Protein AF-A0A1V9ZUZ4-F1 (afdb_monomer_lite)

Organism: NCBI:txid74557

Secondary structure (DSSP, 8-state):
-TTTTT----HHHHHHHHHHHHHHHHHHHHHHHHHHHH-SSHHHHHHHHHHHHHHHHHHSSSSS-TTTS-TTTHHHHHH-HHHHHHHHHHHHHHTSTTT--SEETTEEHHHHHSS-HHHHHHHHTT----GGG-

Radius of gyration: 17.88 Å; chains: 1; bounding box: 53×23×40 Å

Structure (mmCIF, N/CA/C/O backbone):
data_AF-A0A1V9ZUZ4-F1
#
_entry.id   AF-A0A1V9ZUZ4-F1
#
loop_
_atom_site.group_PDB
_atom_site.id
_atom_site.type_symbol
_atom_site.label_atom_id
_atom_site.label_alt_id
_atom_site.label_comp_id
_atom_site.label_asym_id
_atom_site.label_entity_id
_atom_site.label_seq_id
_atom_site.pdbx_PDB_ins_code
_atom_site.Cartn_x
_atom_site.Cartn_y
_atom_site.Cartn_z
_atom_site.occupancy
_atom_site.B_iso_or_equiv
_atom_site.auth_seq_id
_atom_site.auth_comp_id
_atom_site.auth_asym_id
_atom_site.auth_atom_id
_atom_site.pdbx_PDB_model_num
ATOM 1 N N . MET A 1 1 ? 6.240 7.108 12.931 1.00 77.19 1 MET A N 1
ATOM 2 C CA . MET A 1 1 ? 5.001 7.366 12.166 1.00 77.19 1 MET A CA 1
ATOM 3 C C . MET A 1 1 ? 3.803 6.636 12.758 1.00 77.19 1 MET A C 1
ATOM 5 O O . MET A 1 1 ? 2.944 7.338 13.255 1.00 77.19 1 MET A O 1
ATOM 9 N N . TYR A 1 2 ? 3.782 5.296 12.827 1.00 87.44 2 TYR A N 1
ATOM 10 C CA . TYR A 1 2 ? 2.628 4.491 13.299 1.00 87.44 2 TYR A CA 1
ATOM 11 C C . TYR A 1 2 ? 1.873 5.037 14.532 1.00 87.44 2 TYR A C 1
ATOM 13 O O . TYR A 1 2 ? 0.657 5.200 14.508 1.00 87.44 2 TYR A O 1
ATOM 21 N N . TRP A 1 3 ? 2.596 5.362 15.609 1.00 88.12 3 TRP A N 1
ATOM 22 C CA . TRP A 1 3 ? 1.990 5.872 16.847 1.00 88.12 3 TRP A CA 1
ATOM 23 C C . TRP A 1 3 ? 1.573 7.346 16.769 1.00 88.12 3 TRP A C 1
ATOM 25 O O . TRP A 1 3 ? 0.625 7.752 17.425 1.00 88.12 3 TRP A O 1
ATOM 35 N N . VAL A 1 4 ? 2.254 8.142 15.940 1.00 89.12 4 VAL A N 1
ATOM 36 C CA . VAL A 1 4 ? 1.942 9.568 15.731 1.00 89.12 4 VAL A CA 1
ATOM 37 C C . VAL A 1 4 ? 0.672 9.725 14.892 1.00 89.12 4 VAL A C 1
ATOM 39 O O . VAL A 1 4 ? -0.089 10.660 15.101 1.00 89.12 4 VAL A O 1
ATOM 42 N N . THR A 1 5 ? 0.421 8.792 13.970 1.00 87.25 5 THR A N 1
ATOM 43 C CA . THR A 1 5 ? -0.796 8.753 13.146 1.00 87.25 5 THR A CA 1
ATOM 44 C C . THR A 1 5 ? -2.004 8.168 13.878 1.00 87.25 5 THR A C 1
ATOM 46 O O . THR A 1 5 ? -3.103 8.214 13.337 1.00 87.25 5 THR A O 1
ATOM 49 N N . GLY A 1 6 ? -1.823 7.616 15.084 1.00 86.31 6 GLY A N 1
ATOM 50 C CA . GLY A 1 6 ? -2.908 7.010 15.858 1.00 86.31 6 GLY A CA 1
ATOM 51 C C . GLY A 1 6 ? -3.418 5.689 15.273 1.00 86.31 6 GLY A C 1
ATOM 52 O O . GLY A 1 6 ? -4.620 5.438 15.289 1.00 86.31 6 GLY A O 1
ATOM 53 N N . PHE A 1 7 ? -2.530 4.855 14.718 1.00 87.25 7 PHE A N 1
ATOM 54 C CA . PHE A 1 7 ? -2.915 3.515 14.261 1.00 87.25 7 PHE A CA 1
ATOM 55 C C . PHE A 1 7 ? -3.187 2.548 15.420 1.00 87.25 7 PHE A C 1
ATOM 57 O O . PHE A 1 7 ? -2.908 2.845 16.580 1.00 87.25 7 PHE A O 1
ATOM 64 N N . THR A 1 8 ? -3.789 1.392 15.111 1.00 88.69 8 THR A N 1
ATOM 65 C CA . THR A 1 8 ? -4.387 0.529 16.137 1.00 88.69 8 THR A CA 1
ATOM 66 C C . THR A 1 8 ? -3.309 -0.039 17.058 1.00 88.69 8 THR A C 1
ATOM 68 O O . THR A 1 8 ? -2.269 -0.519 16.605 1.00 88.69 8 THR A O 1
ATOM 71 N N . ALA A 1 9 ? -3.534 -0.008 18.369 1.00 86.38 9 ALA A N 1
ATOM 72 C CA . ALA A 1 9 ? -2.531 -0.395 19.362 1.00 86.38 9 ALA A CA 1
ATOM 73 C C . ALA A 1 9 ? -2.425 -1.923 19.575 1.00 86.38 9 ALA A C 1
ATOM 75 O O . ALA A 1 9 ? -2.207 -2.389 20.690 1.00 86.38 9 ALA A O 1
ATOM 76 N N . SER A 1 10 ? -2.586 -2.718 18.513 1.00 88.56 10 SER A N 1
ATOM 77 C CA . SER A 1 10 ? -2.406 -4.173 18.546 1.00 88.56 10 SER A CA 1
ATOM 78 C C . SER A 1 10 ? -0.998 -4.557 18.095 1.00 88.56 10 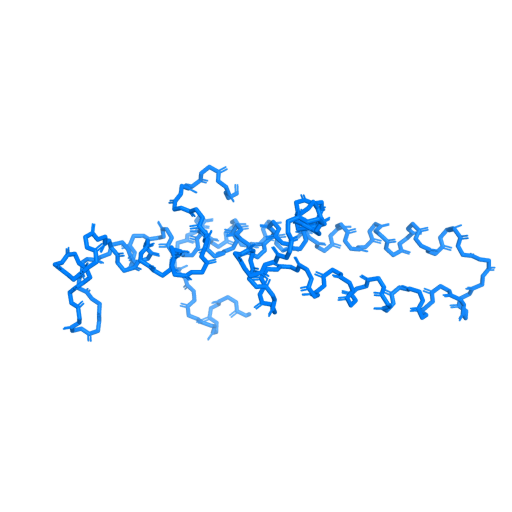SER A C 1
ATOM 80 O O . SER A 1 10 ? -0.537 -4.125 17.037 1.00 88.56 10 SER A O 1
ATOM 82 N N . ALA A 1 11 ? -0.324 -5.415 18.869 1.00 87.88 11 ALA A N 1
ATOM 83 C CA . ALA A 1 11 ? 1.018 -5.899 18.539 1.00 87.88 11 ALA A CA 1
ATOM 84 C C . ALA A 1 11 ? 1.060 -6.615 17.177 1.00 87.88 11 ALA A C 1
ATOM 86 O O . ALA A 1 11 ? 2.005 -6.425 16.414 1.00 87.88 11 ALA A O 1
ATOM 87 N N . GLY A 1 12 ? 0.014 -7.384 16.847 1.00 88.50 12 GLY A N 1
ATOM 88 C CA . GLY A 1 12 ? -0.097 -8.059 15.552 1.00 88.50 12 GLY A CA 1
ATOM 89 C C . GLY A 1 12 ? -0.189 -7.065 14.395 1.00 88.50 12 GLY A C 1
ATOM 90 O O . GLY A 1 12 ? 0.598 -7.144 13.459 1.00 88.50 12 GLY A O 1
ATOM 91 N N . ALA A 1 13 ? -1.076 -6.072 14.500 1.00 88.69 13 ALA A N 1
ATOM 92 C CA . ALA A 1 13 ? -1.257 -5.065 13.455 1.00 88.69 13 ALA A CA 1
ATOM 93 C C . ALA A 1 13 ? 0.011 -4.225 13.227 1.00 88.69 13 ALA A C 1
ATOM 95 O O . ALA A 1 13 ? 0.356 -3.932 12.080 1.00 88.69 13 ALA A O 1
ATOM 96 N N . PHE A 1 14 ? 0.734 -3.892 14.301 1.00 91.44 14 PHE A N 1
ATOM 97 C CA . PHE A 1 14 ? 2.006 -3.178 14.221 1.00 91.44 14 PHE A CA 1
ATOM 98 C C . PHE A 1 14 ? 3.106 -4.002 13.534 1.00 91.44 14 PHE A C 1
ATOM 100 O O . PHE A 1 14 ? 3.821 -3.479 12.678 1.00 91.44 14 PHE A O 1
ATOM 107 N N . LEU A 1 15 ? 3.243 -5.289 13.875 1.00 92.88 15 LEU A N 1
ATOM 108 C CA . LEU A 1 15 ? 4.236 -6.164 13.246 1.00 92.88 15 LEU A CA 1
ATOM 109 C C . LEU A 1 15 ? 3.935 -6.394 11.763 1.00 92.88 15 LEU A C 1
ATOM 111 O O . LEU A 1 15 ? 4.849 -6.307 10.947 1.00 92.88 15 LEU A O 1
ATOM 115 N N . THR A 1 16 ? 2.668 -6.605 11.402 1.00 92.50 16 THR A N 1
ATOM 116 C CA . THR A 1 16 ? 2.240 -6.706 10.001 1.00 92.50 16 THR A CA 1
ATOM 117 C C . THR A 1 16 ? 2.539 -5.419 9.235 1.00 92.50 16 THR A C 1
ATOM 119 O O . THR A 1 16 ? 3.111 -5.469 8.150 1.00 92.50 16 THR A O 1
ATOM 122 N N . TYR A 1 17 ? 2.232 -4.253 9.816 1.00 93.31 17 TYR A N 1
ATOM 123 C CA . TYR A 1 17 ? 2.580 -2.953 9.237 1.00 93.31 17 TYR A CA 1
ATOM 124 C C . TYR A 1 17 ? 4.088 -2.838 8.968 1.00 93.31 17 TYR A C 1
ATOM 126 O O . TYR A 1 17 ? 4.501 -2.433 7.881 1.00 93.31 17 TYR A O 1
ATOM 134 N N . LEU A 1 18 ? 4.919 -3.221 9.942 1.00 94.25 18 LEU A N 1
ATOM 135 C CA . LEU A 1 18 ? 6.372 -3.166 9.809 1.00 94.25 18 LEU A CA 1
ATOM 136 C C . LEU A 1 18 ? 6.880 -4.127 8.726 1.00 94.25 18 LEU A C 1
ATOM 138 O O . LEU A 1 18 ? 7.741 -3.748 7.936 1.00 94.25 18 LEU A O 1
ATOM 142 N N . LEU A 1 19 ? 6.335 -5.345 8.672 1.00 95.00 19 LEU A N 1
ATOM 143 C CA . LEU A 1 19 ? 6.693 -6.354 7.679 1.00 95.00 19 LEU A CA 1
ATOM 144 C C . LEU A 1 19 ? 6.333 -5.889 6.267 1.00 95.00 19 LEU A C 1
ATOM 146 O O . LEU A 1 19 ? 7.184 -5.943 5.384 1.00 95.00 19 LEU A O 1
ATOM 150 N N . LEU A 1 20 ? 5.117 -5.379 6.055 1.00 94.69 20 LEU A N 1
ATOM 151 C CA . LEU A 1 20 ? 4.679 -4.861 4.756 1.00 94.69 20 LEU A CA 1
ATOM 152 C C . LEU A 1 20 ? 5.575 -3.711 4.283 1.00 94.69 20 LEU A C 1
ATOM 154 O O . LEU A 1 20 ? 6.010 -3.701 3.131 1.00 94.69 20 LEU A O 1
ATOM 158 N N . LEU A 1 21 ? 5.925 -2.785 5.185 1.00 94.69 21 LEU A N 1
ATOM 159 C CA . LEU A 1 21 ? 6.869 -1.710 4.876 1.00 94.69 21 LEU A CA 1
ATOM 160 C C . LEU A 1 21 ? 8.275 -2.219 4.557 1.00 94.69 21 LEU A C 1
ATOM 162 O O . LEU A 1 21 ? 8.947 -1.667 3.686 1.00 94.69 21 LEU A O 1
ATOM 166 N N . PHE A 1 22 ? 8.737 -3.249 5.256 1.00 95.56 22 PHE A N 1
ATOM 167 C CA . PHE A 1 22 ? 10.037 -3.848 4.993 1.00 95.56 22 PHE A CA 1
ATOM 168 C C . PHE A 1 22 ? 10.070 -4.526 3.617 1.00 95.56 22 PHE A C 1
ATOM 170 O O . PHE A 1 22 ? 10.979 -4.267 2.829 1.00 95.56 22 PHE A O 1
ATOM 177 N N . VAL A 1 23 ? 9.048 -5.325 3.295 1.00 95.69 23 VAL A N 1
ATOM 178 C CA . VAL A 1 23 ? 8.931 -6.027 2.010 1.00 95.69 23 VAL A CA 1
ATOM 179 C C . VAL A 1 23 ? 8.852 -5.039 0.850 1.00 95.69 23 VAL A C 1
ATOM 181 O O . VAL A 1 23 ? 9.620 -5.177 -0.097 1.00 95.69 23 VAL A O 1
ATOM 184 N N . ILE A 1 24 ? 8.007 -4.004 0.930 1.00 95.69 24 ILE A N 1
ATOM 185 C CA . ILE A 1 24 ? 7.891 -3.030 -0.166 1.00 95.69 24 ILE A CA 1
ATOM 186 C C . ILE A 1 24 ? 9.195 -2.247 -0.376 1.00 95.69 24 ILE A C 1
ATOM 188 O O . ILE A 1 24 ? 9.589 -2.013 -1.517 1.00 95.69 24 ILE A O 1
ATOM 192 N N . ASN A 1 25 ? 9.917 -1.904 0.701 1.00 95.94 25 ASN A N 1
ATOM 193 C CA . ASN A 1 25 ? 11.236 -1.276 0.584 1.00 95.94 25 ASN A CA 1
ATOM 194 C C . ASN A 1 25 ? 12.232 -2.202 -0.117 1.00 95.94 25 ASN A C 1
ATOM 196 O O . ASN A 1 25 ? 12.923 -1.756 -1.029 1.00 95.94 25 ASN A O 1
ATOM 20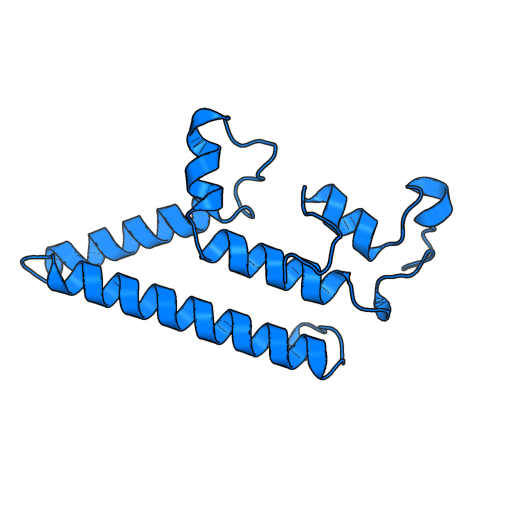0 N N . LEU A 1 26 ? 12.284 -3.485 0.258 1.00 96.94 26 LEU A N 1
ATOM 201 C CA . LEU A 1 26 ? 13.129 -4.461 -0.430 1.00 96.94 26 LEU A CA 1
ATOM 202 C C . LEU A 1 26 ? 12.773 -4.565 -1.915 1.00 96.94 26 LEU A C 1
ATOM 204 O O . LEU A 1 26 ? 13.673 -4.531 -2.749 1.00 96.94 26 LEU A O 1
ATOM 208 N N . THR A 1 27 ? 11.484 -4.621 -2.259 1.00 96.25 27 THR A N 1
ATOM 209 C CA . THR A 1 27 ? 11.033 -4.677 -3.654 1.00 96.25 27 THR A CA 1
ATOM 210 C C . THR A 1 27 ? 11.511 -3.469 -4.459 1.00 96.25 27 THR A C 1
ATOM 212 O O . THR A 1 27 ? 12.077 -3.649 -5.536 1.00 96.25 27 THR A O 1
ATOM 215 N N . PHE A 1 28 ? 11.352 -2.247 -3.939 1.00 95.25 28 PHE A N 1
ATOM 216 C CA . PHE A 1 28 ? 11.823 -1.043 -4.632 1.00 95.25 28 PHE A CA 1
ATOM 217 C C . PHE A 1 28 ? 13.347 -0.965 -4.712 1.00 95.25 28 PHE A C 1
ATOM 219 O O . PHE A 1 28 ? 13.879 -0.582 -5.751 1.00 95.25 28 PHE A O 1
ATOM 226 N N . ILE A 1 29 ? 14.064 -1.381 -3.665 1.00 96.12 29 ILE A N 1
ATOM 227 C CA . ILE A 1 29 ? 15.528 -1.469 -3.698 1.00 96.12 29 ILE A CA 1
ATOM 228 C C . ILE A 1 29 ? 15.965 -2.420 -4.818 1.00 96.12 29 ILE A C 1
ATOM 230 O O . ILE A 1 29 ? 16.766 -2.037 -5.669 1.00 96.12 29 ILE A O 1
ATOM 234 N N . THR A 1 30 ? 15.411 -3.635 -4.869 1.00 95.94 30 THR A N 1
ATOM 235 C CA . THR A 1 30 ? 15.712 -4.610 -5.926 1.00 95.94 30 THR A CA 1
ATOM 236 C C . THR A 1 30 ? 15.346 -4.078 -7.312 1.00 95.94 30 THR A C 1
ATOM 238 O O . THR A 1 30 ? 16.111 -4.273 -8.254 1.00 95.94 30 THR A O 1
ATOM 241 N N . TRP A 1 31 ? 14.231 -3.357 -7.441 1.00 95.12 31 TRP A N 1
ATOM 242 C CA . TRP A 1 31 ? 13.826 -2.724 -8.695 1.00 95.12 31 TRP A CA 1
ATOM 243 C C . TRP A 1 31 ? 14.824 -1.657 -9.168 1.00 95.12 31 TRP A C 1
ATOM 245 O O . TRP A 1 31 ? 15.230 -1.663 -10.330 1.00 95.12 31 TRP A O 1
ATOM 255 N N . PHE A 1 32 ? 15.292 -0.782 -8.277 1.00 94.25 32 PHE A N 1
ATOM 256 C CA . PHE A 1 32 ? 16.309 0.213 -8.626 1.00 94.25 32 PHE A CA 1
ATOM 257 C C . PHE A 1 32 ? 17.658 -0.426 -8.958 1.00 94.25 32 PHE A C 1
ATOM 259 O O . PHE A 1 32 ? 18.327 0.018 -9.891 1.00 94.25 32 PHE A O 1
ATOM 266 N N . PHE A 1 33 ? 18.046 -1.498 -8.261 1.00 94.62 33 PHE A N 1
ATOM 267 C CA . PHE A 1 33 ? 19.230 -2.278 -8.629 1.00 94.62 33 PHE A CA 1
ATOM 268 C C . PHE A 1 33 ? 19.093 -2.892 -10.023 1.00 94.62 33 PHE A C 1
ATOM 270 O O . PHE A 1 33 ? 20.030 -2.812 -10.817 1.00 94.62 33 PHE A O 1
ATOM 277 N N . PHE A 1 34 ? 17.925 -3.447 -10.345 1.00 95.19 34 PHE A N 1
ATOM 278 C CA . PHE A 1 34 ? 17.637 -3.973 -11.673 1.00 95.19 34 PHE A CA 1
ATOM 279 C C . PHE A 1 34 ? 17.764 -2.882 -12.747 1.00 95.19 34 PHE A C 1
ATOM 281 O O . PHE A 1 34 ? 18.524 -3.054 -13.700 1.00 95.19 34 PHE A O 1
ATOM 288 N N . LEU A 1 35 ? 17.123 -1.724 -12.560 1.00 94.12 35 LEU A N 1
ATOM 289 C CA . LEU A 1 35 ? 17.219 -0.603 -13.500 1.00 94.12 35 LEU A CA 1
ATOM 290 C C . LEU A 1 35 ? 18.651 -0.087 -13.661 1.00 94.12 35 LEU A C 1
ATOM 292 O O . LEU A 1 35 ? 19.081 0.180 -14.783 1.00 94.12 35 LEU A O 1
ATOM 296 N N . SER A 1 36 ? 19.402 0.012 -12.565 1.00 93.06 36 SER A N 1
ATOM 297 C CA . SER A 1 36 ? 20.814 0.401 -12.589 1.00 93.06 36 SER A CA 1
ATOM 298 C C . SER A 1 36 ? 21.665 -0.598 -13.382 1.00 93.06 36 SER A C 1
ATOM 300 O O . SER A 1 36 ? 22.493 -0.191 -14.187 1.00 93.06 36 SER A O 1
ATOM 302 N N . SER A 1 37 ? 21.407 -1.903 -13.230 1.00 93.88 37 SER A N 1
ATOM 303 C CA . SER A 1 37 ? 22.144 -2.959 -13.941 1.00 93.88 37 SER A CA 1
ATOM 304 C C . SER A 1 37 ? 21.862 -3.015 -15.447 1.00 93.88 37 SER A C 1
ATOM 306 O O . SER A 1 37 ? 22.740 -3.382 -16.223 1.00 93.88 37 SER A O 1
ATOM 308 N N . VAL A 1 38 ? 20.646 -2.652 -15.866 1.00 94.75 38 VAL A N 1
ATOM 309 C CA . VAL A 1 38 ? 20.229 -2.642 -17.279 1.00 94.75 38 VAL A CA 1
ATOM 310 C C . VAL A 1 38 ? 20.638 -1.341 -17.977 1.00 94.75 38 VAL A C 1
ATOM 312 O O . VAL A 1 38 ? 20.810 -1.309 -19.197 1.00 94.75 38 VAL A O 1
ATOM 315 N N . SER A 1 39 ? 20.792 -0.255 -17.221 1.00 93.38 39 SER A N 1
ATOM 316 C CA . SER A 1 39 ? 21.081 1.063 -17.777 1.00 93.38 39 SER A CA 1
ATOM 317 C C . SER A 1 39 ? 22.562 1.221 -18.138 1.00 93.38 39 SER A C 1
ATOM 319 O O . SER A 1 39 ? 23.432 0.861 -17.350 1.00 93.38 39 SER A O 1
ATOM 321 N N . PRO A 1 40 ? 22.886 1.846 -19.283 1.00 90.38 40 PRO A N 1
ATOM 322 C CA . PRO A 1 40 ? 24.274 2.041 -19.696 1.00 90.38 40 PRO A CA 1
ATOM 323 C C . PRO A 1 40 ? 25.002 3.132 -18.896 1.00 90.38 40 PRO A C 1
ATOM 325 O O . PRO A 1 40 ? 26.222 3.093 -18.804 1.00 90.38 40 PRO A O 1
ATOM 328 N N . ASN A 1 41 ? 24.278 4.120 -18.349 1.00 92.88 41 ASN A N 1
ATOM 329 C CA . ASN A 1 41 ? 24.836 5.243 -17.588 1.00 92.88 41 ASN A CA 1
ATOM 330 C C . ASN A 1 41 ? 23.840 5.762 -16.540 1.00 92.88 41 ASN A C 1
ATOM 332 O O . ASN A 1 41 ? 22.624 5.686 -16.737 1.00 92.88 41 ASN A O 1
ATOM 336 N N . LEU A 1 42 ? 24.356 6.401 -15.484 1.00 90.31 42 LEU A N 1
ATOM 337 C CA . LEU A 1 42 ? 23.539 6.972 -14.405 1.00 90.31 42 LEU A CA 1
ATOM 338 C C . LEU A 1 42 ? 22.585 8.075 -14.893 1.00 90.31 42 LEU A C 1
ATOM 340 O O . LEU A 1 42 ? 21.434 8.117 -14.472 1.00 90.31 42 LEU A O 1
ATOM 344 N N . HIS A 1 43 ? 23.023 8.895 -15.855 1.00 92.81 43 HIS A N 1
ATOM 345 C CA . HIS A 1 43 ? 22.195 9.943 -16.468 1.00 92.81 43 HIS A CA 1
ATOM 346 C C . HIS A 1 43 ? 20.937 9.412 -17.172 1.00 92.81 43 HIS A C 1
ATOM 348 O O . HIS A 1 43 ? 19.997 10.171 -17.388 1.00 92.81 43 HIS A O 1
ATOM 354 N N . VAL A 1 44 ? 20.911 8.125 -17.535 1.00 92.06 44 VAL A N 1
ATOM 355 C CA . VAL A 1 44 ? 19.721 7.459 -18.083 1.00 92.06 44 VAL A CA 1
ATOM 356 C C . VAL A 1 44 ? 18.966 6.722 -16.977 1.00 92.06 44 VAL A C 1
ATOM 358 O O . VAL A 1 44 ? 17.741 6.794 -16.924 1.00 92.06 44 VAL A O 1
ATOM 361 N N . ALA A 1 45 ? 19.680 6.055 -16.067 1.00 93.06 45 ALA A N 1
ATOM 362 C CA . ALA A 1 45 ? 19.079 5.272 -14.989 1.00 93.06 45 ALA A CA 1
ATOM 363 C C . ALA A 1 45 ? 18.198 6.116 -14.053 1.00 93.06 45 ALA A C 1
ATOM 365 O O . ALA A 1 45 ? 17.116 5.682 -13.659 1.00 93.06 45 ALA A O 1
ATOM 366 N N . GLU A 1 46 ? 18.644 7.325 -13.707 1.00 92.25 46 GLU A N 1
ATOM 367 C CA . GLU A 1 46 ? 17.955 8.214 -12.770 1.00 92.25 46 GLU A CA 1
ATOM 368 C C . GLU A 1 46 ? 16.567 8.670 -13.271 1.00 92.25 46 GLU A C 1
ATOM 370 O O . GLU A 1 46 ? 15.575 8.378 -12.592 1.00 92.25 46 GLU A O 1
ATOM 375 N N . PRO A 1 47 ? 16.423 9.303 -14.457 1.00 95.19 47 PRO A N 1
ATOM 376 C CA . PRO A 1 47 ? 15.108 9.706 -14.952 1.00 95.19 47 PRO A CA 1
ATOM 377 C C . PRO A 1 47 ? 14.192 8.507 -15.222 1.00 95.19 47 PRO A C 1
ATOM 379 O O . PRO A 1 47 ? 12.993 8.586 -14.960 1.00 95.19 47 PRO A O 1
ATOM 382 N N . VAL A 1 48 ? 14.733 7.375 -15.688 1.00 94.88 48 VAL A N 1
ATOM 383 C CA . VAL A 1 48 ? 13.949 6.145 -15.897 1.00 94.88 48 VAL A CA 1
ATOM 384 C C . VAL A 1 48 ? 13.399 5.613 -14.574 1.00 94.88 48 VAL A C 1
ATOM 386 O O . VAL A 1 48 ? 12.228 5.239 -14.498 1.00 94.88 48 VAL A O 1
ATOM 389 N N . SER A 1 49 ? 14.205 5.637 -13.512 1.00 94.38 49 SER A N 1
ATOM 390 C CA . SER A 1 49 ? 13.773 5.231 -12.172 1.00 94.38 49 SER A CA 1
ATOM 391 C C . SER A 1 49 ? 12.648 6.127 -11.654 1.00 94.38 49 SER A C 1
ATOM 393 O O . SER A 1 49 ? 11.622 5.612 -11.214 1.00 94.38 49 SER A O 1
ATOM 395 N N . LEU A 1 50 ? 12.778 7.451 -11.789 1.00 94.31 50 LEU A N 1
ATOM 396 C CA . LEU A 1 50 ? 11.738 8.423 -11.423 1.00 94.31 50 LEU A CA 1
ATOM 397 C C . LEU A 1 50 ? 10.419 8.178 -12.164 1.00 94.31 50 LEU A C 1
ATOM 399 O O . LEU A 1 50 ? 9.360 8.112 -11.540 1.00 94.31 50 LEU A O 1
ATOM 403 N N . VAL A 1 51 ? 10.483 7.991 -13.485 1.00 95.50 51 VAL A N 1
ATOM 404 C CA . VAL A 1 51 ? 9.298 7.692 -14.299 1.00 95.50 51 VAL A CA 1
ATOM 405 C C . VAL A 1 51 ? 8.673 6.359 -13.879 1.00 95.50 51 VAL A C 1
ATOM 407 O O . VAL A 1 51 ? 7.453 6.270 -13.766 1.00 95.50 51 VAL A O 1
ATOM 410 N N . SER A 1 52 ? 9.479 5.337 -13.574 1.00 94.19 52 SER A N 1
ATOM 411 C CA . SER A 1 52 ? 8.959 4.044 -13.111 1.00 94.19 52 SER A CA 1
ATOM 412 C C . SER A 1 52 ? 8.213 4.154 -11.776 1.00 94.19 52 SER A C 1
ATOM 414 O O . SER A 1 52 ? 7.124 3.603 -11.637 1.00 94.19 52 SER A O 1
ATOM 416 N N . VAL A 1 53 ? 8.733 4.933 -10.821 1.00 93.94 53 VAL A N 1
ATOM 417 C CA . VAL A 1 53 ? 8.066 5.184 -9.532 1.00 93.94 53 VAL A CA 1
ATOM 418 C C . VAL A 1 53 ? 6.757 5.933 -9.734 1.00 93.94 53 VAL A C 1
ATOM 420 O O . VAL A 1 53 ? 5.763 5.590 -9.099 1.00 93.94 53 VAL A O 1
ATOM 423 N N . LEU A 1 54 ? 6.727 6.917 -10.639 1.00 93.69 54 LEU A N 1
ATOM 424 C CA . LEU A 1 54 ? 5.496 7.625 -10.979 1.00 93.69 54 LEU A CA 1
ATOM 425 C C . LEU A 1 54 ? 4.420 6.652 -11.478 1.00 93.69 54 LEU A C 1
ATOM 427 O O . LEU A 1 54 ? 3.279 6.737 -11.034 1.00 93.69 54 LEU A O 1
ATOM 431 N N . PHE A 1 55 ? 4.782 5.700 -12.343 1.00 91.81 55 PHE A N 1
ATOM 432 C CA . PHE A 1 55 ? 3.851 4.672 -12.805 1.00 91.81 55 PHE A CA 1
ATOM 433 C C . PHE A 1 55 ? 3.318 3.805 -11.660 1.00 91.81 55 PHE A C 1
ATOM 435 O O . PHE A 1 55 ? 2.106 3.622 -11.575 1.00 91.81 55 PHE A O 1
ATOM 442 N N . TYR A 1 56 ? 4.180 3.335 -10.754 1.00 93.31 56 TYR A N 1
ATOM 443 C CA . TYR A 1 56 ? 3.730 2.586 -9.577 1.00 93.31 56 TYR A CA 1
ATOM 444 C C . TYR A 1 56 ? 2.762 3.412 -8.718 1.00 93.31 56 TYR A C 1
ATOM 446 O O . TYR A 1 56 ? 1.671 2.962 -8.402 1.00 93.31 56 TYR A O 1
ATOM 454 N N . VAL A 1 57 ? 3.088 4.668 -8.403 1.00 92.56 57 VAL A N 1
ATOM 455 C CA . VAL A 1 57 ? 2.233 5.524 -7.559 1.00 92.56 57 VAL A CA 1
ATOM 456 C C . VAL A 1 57 ? 0.882 5.840 -8.216 1.00 92.56 57 VAL A C 1
ATOM 458 O O . VAL A 1 57 ? -0.143 5.848 -7.533 1.00 92.56 57 VAL A O 1
ATOM 461 N N . LEU A 1 58 ? 0.857 6.073 -9.532 1.00 91.06 58 LEU A N 1
ATOM 462 C CA . LEU A 1 58 ? -0.379 6.334 -10.280 1.00 91.06 58 LEU A CA 1
ATOM 463 C C . LEU A 1 58 ? -1.342 5.143 -10.243 1.00 91.06 58 LEU A C 1
ATOM 465 O O . LEU A 1 58 ? -2.552 5.337 -10.120 1.00 91.06 58 LEU A O 1
ATOM 469 N N . PHE A 1 59 ? -0.806 3.925 -10.335 1.00 88.94 59 PHE A N 1
ATOM 470 C CA . PHE A 1 59 ? -1.585 2.689 -10.392 1.00 88.94 59 PHE A CA 1
ATOM 471 C C . PHE A 1 59 ? -1.715 1.963 -9.047 1.00 88.94 59 PHE A C 1
ATOM 473 O O . PHE A 1 59 ? -2.352 0.914 -8.984 1.00 88.94 59 PHE A O 1
ATOM 480 N N . ALA A 1 60 ? -1.222 2.554 -7.958 1.00 88.50 60 ALA A N 1
ATOM 481 C CA . ALA A 1 60 ? -1.259 1.963 -6.622 1.00 88.50 60 ALA A CA 1
ATOM 482 C C . ALA A 1 60 ? -2.672 1.830 -6.013 1.00 88.50 60 ALA A C 1
ATOM 484 O O . ALA A 1 60 ? -2.827 1.292 -4.918 1.00 88.50 60 ALA A O 1
ATOM 485 N N . GLY A 1 61 ? -3.714 2.340 -6.677 1.00 82.94 61 GLY A N 1
ATOM 486 C CA . GLY A 1 61 ? -5.102 2.259 -6.206 1.00 82.94 61 GLY A CA 1
ATOM 487 C C . GLY A 1 61 ? -5.561 3.421 -5.320 1.00 82.94 61 GLY A C 1
ATOM 488 O O . GLY A 1 61 ? -6.724 3.452 -4.933 1.00 82.94 61 GLY A O 1
ATOM 489 N N . PHE A 1 62 ? -4.673 4.368 -4.984 1.00 81.62 62 PHE A N 1
ATOM 490 C CA . PHE A 1 62 ? -5.027 5.556 -4.191 1.00 81.62 62 PHE A CA 1
ATOM 491 C C . PHE A 1 62 ? -5.377 6.775 -5.057 1.00 81.62 62 PHE A C 1
ATOM 493 O O . PHE A 1 62 ? -6.377 7.437 -4.805 1.00 81.62 62 PHE A O 1
ATOM 500 N N . ILE A 1 63 ? -4.563 7.079 -6.078 1.00 84.62 63 ILE A N 1
ATOM 501 C CA . ILE A 1 63 ? -4.824 8.203 -7.001 1.00 84.62 63 ILE A CA 1
ATOM 502 C C . ILE A 1 63 ? -5.956 7.851 -7.967 1.00 84.62 63 ILE A C 1
ATOM 504 O O . ILE A 1 63 ? -6.830 8.668 -8.239 1.00 84.62 63 ILE A O 1
ATOM 508 N N . MET A 1 64 ? -5.923 6.627 -8.483 1.00 82.75 64 MET A N 1
ATOM 509 C CA . MET A 1 64 ? -6.937 6.065 -9.359 1.00 82.75 64 MET A CA 1
ATOM 510 C C . MET A 1 64 ? -7.491 4.822 -8.680 1.00 82.75 64 MET A C 1
ATOM 512 O O . MET A 1 64 ? -6.752 3.860 -8.467 1.00 82.75 64 MET A O 1
ATOM 516 N N . SER A 1 65 ? -8.769 4.874 -8.305 1.00 79.69 65 SER A N 1
ATOM 517 C CA . SER A 1 65 ? -9.462 3.731 -7.712 1.00 79.69 65 SER A CA 1
ATOM 518 C C . SER A 1 65 ? -9.520 2.580 -8.715 1.00 79.69 65 SER A C 1
ATOM 520 O O . SER A 1 65 ? -9.630 2.802 -9.923 1.00 79.69 65 SER A O 1
ATOM 522 N N . SER A 1 66 ? -9.480 1.341 -8.222 1.00 76.62 66 SER A N 1
ATOM 523 C CA . SER A 1 66 ? -9.587 0.148 -9.068 1.00 76.62 66 SER A CA 1
ATOM 524 C C . SER A 1 66 ? -10.897 0.088 -9.855 1.00 76.62 66 SER A C 1
ATOM 526 O O . SER A 1 66 ? -10.920 -0.498 -10.934 1.00 76.62 66 SER A O 1
ATOM 528 N N . ASP A 1 67 ? -11.967 0.690 -9.330 1.00 79.12 67 ASP A N 1
ATOM 529 C CA . ASP A 1 67 ? -13.302 0.663 -9.940 1.00 79.12 67 ASP A CA 1
ATOM 530 C C . ASP A 1 67 ? -13.445 1.659 -11.103 1.00 79.12 67 ASP A C 1
ATOM 532 O O . ASP A 1 67 ? -14.180 1.399 -12.054 1.00 79.12 67 ASP A O 1
ATOM 536 N N . ASP A 1 68 ? -12.696 2.765 -11.064 1.00 80.88 68 ASP A N 1
ATOM 537 C CA . ASP A 1 68 ? -12.672 3.783 -12.125 1.00 80.88 68 ASP A CA 1
ATOM 538 C C . ASP A 1 68 ? -11.652 3.450 -13.227 1.00 80.88 68 ASP A C 1
ATOM 540 O O . ASP A 1 68 ? -11.571 4.119 -14.262 1.00 80.88 68 ASP A O 1
ATOM 544 N N . MET A 1 69 ? -10.837 2.417 -13.004 1.00 84.56 69 MET A N 1
ATOM 545 C CA . MET A 1 69 ? -9.748 2.051 -13.889 1.00 84.56 69 MET A CA 1
ATOM 546 C C . MET A 1 69 ? -10.286 1.358 -15.148 1.00 84.56 69 M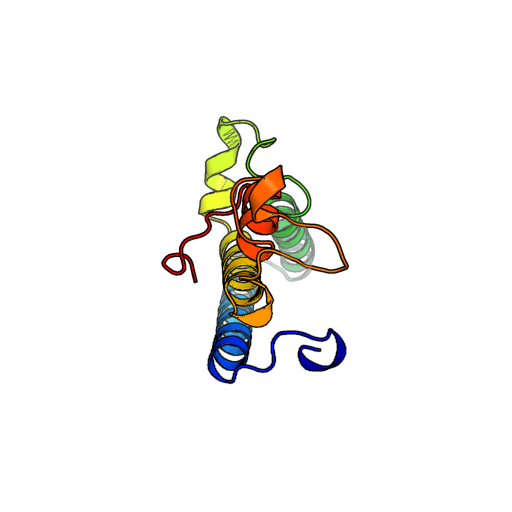ET A C 1
ATOM 548 O O . MET A 1 69 ? -11.010 0.363 -15.052 1.00 84.56 69 MET A O 1
ATOM 552 N N . PRO A 1 70 ? -9.904 1.810 -16.356 1.00 84.31 70 PRO A N 1
ATOM 553 C CA . PRO A 1 70 ? -10.336 1.143 -17.571 1.00 84.31 70 PRO A CA 1
ATOM 554 C C . PRO A 1 70 ? -9.899 -0.326 -17.573 1.00 84.31 70 PRO A C 1
ATOM 556 O O . PRO A 1 70 ? -8.748 -0.636 -17.257 1.00 84.31 70 PRO A O 1
ATOM 559 N N . GLY A 1 71 ? -10.794 -1.236 -17.970 1.00 83.19 71 GLY A N 1
ATOM 560 C CA . GLY A 1 71 ? -10.564 -2.684 -17.853 1.00 83.19 71 GLY A CA 1
ATOM 561 C C . GLY A 1 71 ? -9.302 -3.197 -18.559 1.00 83.19 71 GLY A C 1
ATOM 562 O O . GLY A 1 71 ? -8.758 -4.228 -18.180 1.00 83.19 71 GLY A O 1
ATOM 563 N N . TYR A 1 72 ? -8.780 -2.463 -19.542 1.00 85.94 72 TYR A N 1
ATOM 564 C CA . TYR A 1 72 ? -7.519 -2.782 -20.216 1.00 85.94 72 TYR A CA 1
ATOM 565 C C . TYR A 1 72 ? -6.262 -2.450 -19.403 1.00 85.94 72 TYR A C 1
ATOM 567 O O . TYR A 1 72 ? -5.210 -2.998 -19.713 1.00 85.94 72 TYR A O 1
ATOM 575 N N . PHE A 1 73 ? -6.329 -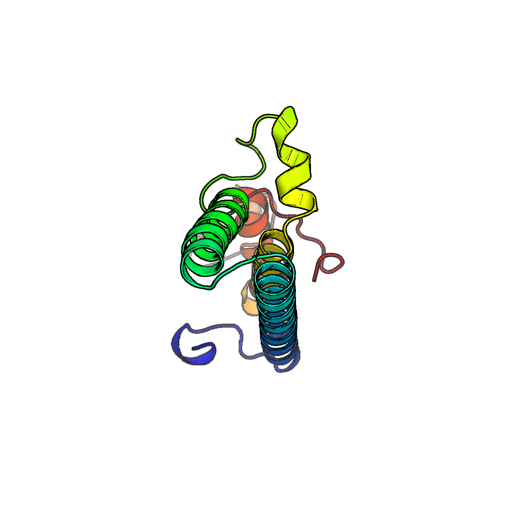1.593 -18.381 1.00 85.44 73 PHE A N 1
ATOM 576 C CA . PHE A 1 73 ? -5.182 -1.276 -17.523 1.00 85.44 73 PHE A CA 1
ATOM 577 C C . PHE A 1 73 ? -5.193 -2.024 -16.187 1.00 85.44 73 PHE A C 1
ATOM 579 O O . PHE A 1 73 ? -4.168 -2.048 -15.511 1.00 85.44 73 PHE A O 1
ATOM 586 N N . ILE A 1 74 ? -6.301 -2.665 -15.801 1.00 86.25 74 ILE A N 1
ATOM 587 C CA . ILE A 1 74 ? -6.449 -3.265 -14.464 1.00 86.25 74 ILE A CA 1
ATOM 588 C C . ILE A 1 74 ? -5.367 -4.299 -14.121 1.00 86.25 74 ILE A C 1
ATOM 590 O O . ILE A 1 74 ? -5.038 -4.499 -12.959 1.00 86.25 74 ILE A O 1
ATOM 594 N N . TRP A 1 75 ? -4.762 -4.941 -15.121 1.00 88.56 75 TRP A N 1
ATOM 595 C CA . TRP A 1 75 ? -3.649 -5.865 -14.910 1.00 88.56 75 TRP A CA 1
ATOM 596 C C . TRP A 1 75 ? -2.422 -5.185 -14.280 1.00 88.56 75 TRP A C 1
ATOM 598 O O . TRP A 1 75 ? -1.726 -5.826 -13.498 1.00 88.56 75 TRP A O 1
ATOM 608 N N . ILE A 1 76 ? -2.181 -3.897 -14.556 1.00 88.75 76 ILE A N 1
ATOM 609 C CA . ILE A 1 76 ? -1.073 -3.133 -13.962 1.00 88.75 76 ILE A CA 1
ATOM 610 C C . ILE A 1 76 ? -1.281 -3.023 -12.455 1.00 88.75 76 ILE A C 1
ATOM 612 O O . ILE A 1 76 ? -0.355 -3.281 -11.694 1.00 88.75 76 ILE A O 1
ATOM 616 N N . TYR A 1 77 ? -2.515 -2.739 -12.029 1.00 88.50 77 TYR A N 1
ATOM 617 C CA . TYR A 1 77 ? -2.883 -2.711 -10.615 1.00 88.50 77 TYR A CA 1
ATOM 618 C C . TYR A 1 77 ? -2.583 -4.048 -9.922 1.00 88.50 77 TYR A C 1
ATOM 620 O O . TYR A 1 77 ? -2.117 -4.060 -8.789 1.00 88.50 77 TYR A O 1
ATOM 628 N N . TRP A 1 78 ? -2.785 -5.185 -10.594 1.00 88.44 78 TRP A N 1
ATOM 629 C CA . TRP A 1 78 ? -2.500 -6.505 -10.016 1.00 88.44 78 TRP A CA 1
ATOM 630 C C . TRP A 1 78 ? -1.014 -6.886 -10.009 1.00 88.44 78 TRP A C 1
ATOM 632 O O . TRP A 1 78 ? -0.616 -7.702 -9.181 1.00 88.44 78 TRP A O 1
ATOM 642 N N . ILE A 1 79 ? -0.193 -6.321 -10.895 1.00 90.81 79 ILE A N 1
ATOM 643 C CA . ILE A 1 79 ? 1.262 -6.557 -10.917 1.00 90.81 79 ILE A CA 1
ATOM 644 C C . ILE A 1 79 ? 1.999 -5.607 -9.966 1.00 90.81 79 ILE A C 1
ATOM 646 O O . ILE A 1 79 ? 3.049 -5.964 -9.437 1.00 90.81 79 ILE A O 1
ATOM 650 N N . ASP A 1 80 ? 1.463 -4.408 -9.750 1.00 92.31 80 ASP A N 1
ATOM 651 C CA . ASP A 1 80 ? 2.086 -3.377 -8.932 1.00 92.31 80 ASP A CA 1
ATOM 652 C C . ASP A 1 80 ? 2.186 -3.791 -7.446 1.00 92.31 80 ASP A C 1
ATOM 654 O O . ASP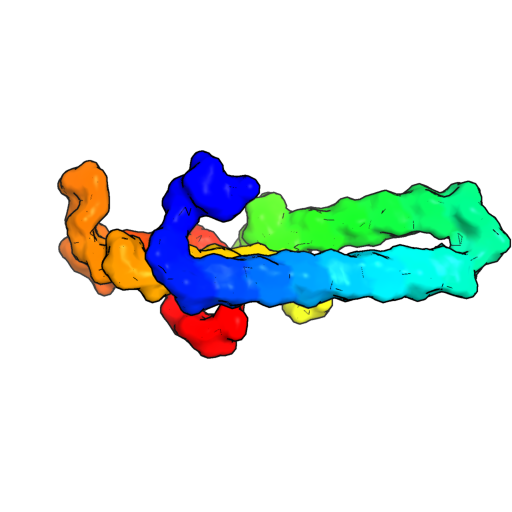 A 1 80 ? 1.164 -3.846 -6.756 1.00 92.31 80 ASP A O 1
ATOM 658 N N . PRO A 1 81 ? 3.400 -4.019 -6.901 1.00 92.62 81 PRO A N 1
ATOM 659 C CA . PRO A 1 81 ? 3.586 -4.388 -5.498 1.00 92.62 81 PRO A CA 1
ATOM 660 C C . PRO A 1 81 ? 3.144 -3.287 -4.521 1.00 92.62 81 PRO A C 1
ATOM 662 O O . PRO A 1 81 ? 2.778 -3.587 -3.381 1.00 92.62 81 PRO A O 1
ATOM 665 N N . LEU A 1 82 ? 3.151 -2.017 -4.940 1.00 93.50 82 LEU A N 1
ATOM 666 C CA . LEU A 1 82 ? 2.698 -0.905 -4.110 1.00 93.50 82 LEU A CA 1
ATOM 667 C C . LEU A 1 82 ? 1.184 -0.975 -3.880 1.00 93.50 82 LEU A C 1
ATOM 669 O O . LEU A 1 82 ? 0.734 -0.752 -2.754 1.00 93.50 82 LEU A O 1
ATOM 673 N N . SER A 1 83 ? 0.413 -1.369 -4.898 1.00 92.00 83 SER A N 1
ATOM 674 C CA . SER A 1 83 ? -1.038 -1.560 -4.783 1.00 92.00 83 SER A CA 1
ATOM 675 C C . SER A 1 83 ? -1.401 -2.631 -3.747 1.00 92.00 83 SER A C 1
ATOM 677 O O . SER A 1 83 ? -2.345 -2.473 -2.966 1.00 92.00 83 SER A O 1
ATOM 679 N N . TRP A 1 84 ? -0.626 -3.719 -3.699 1.00 91.44 84 TRP A N 1
ATOM 680 C CA . TRP A 1 84 ? -0.784 -4.782 -2.709 1.00 91.44 84 TRP A CA 1
ATOM 681 C C . TRP A 1 84 ? -0.454 -4.288 -1.307 1.00 91.44 84 TRP A C 1
ATOM 683 O O . TRP A 1 84 ? -1.233 -4.520 -0.387 1.00 91.44 84 TRP A O 1
ATOM 693 N N . CYS A 1 85 ? 0.645 -3.548 -1.154 1.00 93.12 85 CYS A N 1
ATOM 694 C CA . CYS A 1 85 ? 1.056 -3.000 0.135 1.00 93.12 85 CYS A CA 1
ATOM 695 C C . CYS A 1 85 ? 0.009 -2.030 0.707 1.00 93.12 85 CYS A C 1
ATOM 697 O O . CYS A 1 85 ? -0.404 -2.186 1.855 1.00 93.12 85 CYS A O 1
ATOM 699 N N . ILE A 1 86 ? -0.490 -1.076 -0.090 1.00 91.50 86 ILE A N 1
ATOM 700 C CA . ILE A 1 86 ? -1.517 -0.115 0.356 1.00 91.50 86 ILE A CA 1
ATOM 701 C C . ILE A 1 86 ? -2.801 -0.838 0.773 1.00 91.50 86 ILE A C 1
ATOM 703 O O . ILE A 1 86 ? -3.364 -0.554 1.832 1.00 91.50 86 ILE A O 1
ATOM 707 N N . ARG A 1 87 ? -3.249 -1.801 -0.034 1.00 91.06 87 ARG A N 1
ATOM 708 C CA . ARG A 1 87 ? -4.433 -2.614 0.255 1.00 91.06 87 ARG A CA 1
ATOM 709 C C . ARG A 1 87 ? -4.272 -3.434 1.532 1.00 91.06 87 ARG A C 1
ATOM 711 O O . ARG A 1 87 ? -5.151 -3.374 2.387 1.00 91.06 87 ARG A O 1
ATOM 718 N N . ALA A 1 88 ? -3.162 -4.151 1.688 1.00 92.31 88 ALA A N 1
ATOM 719 C CA . ALA A 1 88 ? -2.885 -4.955 2.875 1.00 92.31 88 ALA A CA 1
ATOM 720 C C . ALA A 1 88 ? -2.813 -4.082 4.137 1.00 92.31 88 ALA A C 1
ATOM 722 O O . ALA A 1 88 ? -3.400 -4.421 5.162 1.00 92.31 88 ALA A O 1
ATOM 723 N N . LEU A 1 89 ? -2.183 -2.904 4.050 1.00 92.06 89 LEU A N 1
ATOM 724 C CA . LEU A 1 89 ? -2.131 -1.930 5.142 1.00 92.06 89 LEU A CA 1
ATOM 725 C C . LEU A 1 89 ? -3.524 -1.423 5.537 1.00 92.06 89 LEU A C 1
ATOM 727 O O . LEU A 1 89 ? -3.844 -1.385 6.728 1.00 92.06 89 LEU A O 1
ATOM 731 N N . ALA A 1 90 ? -4.360 -1.067 4.558 1.00 91.56 90 ALA A N 1
ATOM 732 C CA . ALA A 1 90 ? -5.730 -0.631 4.806 1.00 91.56 90 ALA A CA 1
ATOM 733 C C . ALA A 1 90 ? -6.550 -1.741 5.480 1.00 91.56 90 ALA A C 1
ATOM 735 O O . ALA A 1 90 ? -7.188 -1.501 6.506 1.00 91.56 90 ALA A O 1
ATOM 736 N N . ILE A 1 91 ? -6.491 -2.970 4.963 1.00 91.62 91 ILE A N 1
ATOM 737 C CA . ILE A 1 91 ? -7.220 -4.110 5.532 1.00 91.62 91 ILE A CA 1
ATOM 738 C C . ILE A 1 91 ? -6.713 -4.420 6.943 1.00 91.62 91 ILE A C 1
ATOM 740 O O . ILE A 1 91 ? -7.530 -4.576 7.847 1.00 91.62 91 ILE A O 1
ATOM 744 N N . ASN A 1 92 ? -5.399 -4.450 7.169 1.00 92.44 92 ASN A N 1
ATOM 745 C CA . ASN A 1 92 ? -4.802 -4.691 8.484 1.00 92.44 92 ASN A CA 1
ATOM 746 C C . ASN A 1 92 ? -5.292 -3.681 9.535 1.00 92.44 92 ASN A C 1
ATOM 748 O O . ASN A 1 92 ? -5.613 -4.064 10.659 1.00 92.44 92 ASN A O 1
ATOM 752 N N . GLN A 1 93 ? -5.418 -2.406 9.156 1.00 91.31 93 GLN A N 1
ATOM 753 C CA . GLN A 1 93 ? -5.857 -1.353 10.066 1.00 91.31 93 GLN A CA 1
ATOM 754 C C . GLN A 1 93 ? -7.376 -1.368 10.288 1.00 91.31 93 GLN A C 1
ATOM 756 O O . GLN A 1 93 ? -7.826 -1.393 11.431 1.00 91.31 93 GLN A O 1
ATOM 761 N N . TYR A 1 94 ? -8.185 -1.394 9.225 1.00 90.56 94 TYR A N 1
ATOM 762 C CA . TYR A 1 94 ? -9.650 -1.332 9.337 1.00 90.56 94 TYR A CA 1
ATOM 763 C C . TYR A 1 94 ? -10.294 -2.649 9.791 1.00 90.56 94 TYR A C 1
ATOM 765 O O . TYR A 1 94 ? -11.437 -2.647 10.249 1.00 90.56 94 TYR A O 1
ATOM 773 N N . SER A 1 95 ? -9.571 -3.770 9.727 1.00 88.81 95 SER A N 1
ATOM 774 C CA . SER A 1 95 ? -10.030 -5.061 10.262 1.00 88.81 95 SER A CA 1
ATOM 775 C C . SER A 1 95 ? -9.735 -5.248 11.754 1.00 88.81 95 SER A C 1
ATOM 777 O O . SER A 1 95 ? -10.031 -6.317 12.297 1.00 88.81 95 SER A O 1
ATOM 779 N N . ALA A 1 96 ? -9.134 -4.254 12.413 1.00 89.00 96 ALA A N 1
ATOM 780 C CA . ALA A 1 96 ? -8.911 -4.275 13.852 1.00 89.00 96 ALA A CA 1
ATOM 781 C C . ALA A 1 96 ? -10.227 -4.093 14.624 1.00 89.00 96 ALA A C 1
ATOM 783 O O . ALA A 1 96 ? -11.116 -3.353 14.197 1.00 89.00 96 ALA A O 1
ATOM 784 N N . ASP A 1 97 ? -10.328 -4.728 15.794 1.00 86.50 97 ASP A N 1
ATOM 785 C CA . ASP A 1 97 ? -11.557 -4.773 16.605 1.00 86.50 97 ASP A CA 1
ATOM 786 C C . ASP A 1 97 ? -12.076 -3.378 16.991 1.00 86.50 97 ASP A C 1
ATOM 788 O O . ASP A 1 97 ? -13.276 -3.161 17.157 1.00 86.50 97 ASP A O 1
ATOM 792 N N . GLU A 1 98 ? -11.177 -2.397 17.074 1.00 85.94 98 GLU A N 1
ATOM 793 C CA . GLU A 1 98 ? -11.510 -0.998 17.327 1.00 85.94 98 GLU A CA 1
ATOM 794 C C . GLU A 1 98 ? -12.458 -0.402 16.273 1.00 85.94 98 GLU A C 1
ATOM 796 O O . GLU A 1 98 ? -13.349 0.376 16.628 1.00 85.94 98 GLU A O 1
ATOM 801 N N . PHE A 1 99 ? -12.306 -0.805 15.006 1.00 87.56 99 PHE A N 1
ATOM 802 C CA . PHE A 1 99 ? -13.093 -0.320 13.868 1.00 87.56 99 PHE A CA 1
ATOM 803 C C . PHE A 1 99 ? -14.230 -1.265 13.471 1.00 87.56 99 PHE A C 1
ATOM 805 O O . PHE A 1 99 ? -15.100 -0.890 12.685 1.00 87.56 99 PHE A O 1
ATOM 812 N N . GLN A 1 100 ? -14.291 -2.467 14.044 1.00 88.75 100 GLN A N 1
ATOM 813 C CA . GLN A 1 100 ? -15.371 -3.431 13.819 1.00 88.75 100 GLN A CA 1
ATOM 814 C C . GLN A 1 100 ? -16.578 -3.160 14.734 1.00 88.75 100 GLN A C 1
ATOM 816 O O . GLN A 1 100 ? -17.155 -4.062 15.333 1.00 88.75 100 GLN A O 1
ATOM 821 N N . LYS A 1 101 ? -16.969 -1.885 14.839 1.00 89.38 101 LYS A N 1
ATOM 822 C CA . LYS A 1 101 ? -18.102 -1.414 15.647 1.00 89.38 101 LYS A CA 1
ATOM 823 C C . LYS A 1 101 ? -19.236 -0.929 14.750 1.00 89.38 101 LYS A C 1
ATOM 825 O O . LYS A 1 101 ? -18.994 -0.411 13.660 1.00 89.38 101 LYS A O 1
ATOM 830 N N . CYS A 1 102 ? -20.470 -1.087 15.227 1.00 87.81 102 CYS A N 1
ATOM 831 C CA . CYS A 1 102 ? -21.656 -0.558 14.551 1.00 87.81 102 CYS A CA 1
ATOM 832 C C . CYS A 1 102 ? -21.756 0.961 14.681 1.00 87.81 102 CYS A C 1
ATOM 834 O O . CYS A 1 102 ? -22.035 1.639 13.701 1.00 87.81 102 CYS A O 1
ATOM 836 N N . VAL A 1 103 ? -21.477 1.498 15.871 1.00 88.50 103 VAL A N 1
ATOM 837 C CA . VAL A 1 103 ? -21.550 2.937 16.132 1.00 88.50 103 VAL A CA 1
ATOM 838 C C . VAL A 1 103 ? -20.145 3.519 16.213 1.00 88.50 103 VAL A C 1
ATOM 840 O O . VAL A 1 103 ? -19.334 3.076 17.028 1.00 88.50 103 VAL A O 1
ATOM 843 N N . TYR A 1 104 ? -19.866 4.528 15.391 1.00 85.38 104 TYR A N 1
ATOM 844 C CA . TYR A 1 104 ? -18.603 5.265 15.403 1.00 85.38 104 TYR A CA 1
ATOM 845 C C . TYR A 1 104 ? -18.874 6.767 15.250 1.00 85.38 104 TYR A C 1
ATOM 847 O O . TYR A 1 104 ? -19.606 7.176 14.351 1.00 85.38 104 TYR A O 1
ATOM 855 N N . ASN A 1 105 ? -18.327 7.592 16.153 1.00 85.25 105 ASN A N 1
ATOM 856 C CA . ASN A 1 105 ? -18.571 9.045 16.221 1.00 85.25 105 ASN A CA 1
ATOM 857 C C . ASN A 1 105 ? -20.062 9.452 16.173 1.00 85.25 105 ASN A C 1
ATOM 859 O O . ASN A 1 105 ? -20.418 10.462 15.576 1.00 85.25 105 ASN A O 1
ATOM 863 N N . GLY A 1 106 ? -20.941 8.658 16.797 1.00 86.44 106 GLY A N 1
ATOM 864 C CA . GLY A 1 106 ? -22.384 8.930 16.859 1.00 86.44 106 GLY A CA 1
ATOM 865 C C . GLY A 1 106 ? -23.189 8.493 15.629 1.00 86.44 106 GLY A C 1
ATOM 866 O O . GLY A 1 106 ? -24.408 8.635 15.639 1.00 86.44 106 GLY A O 1
ATOM 867 N N . PHE A 1 107 ? -22.546 7.922 14.606 1.00 86.12 107 PHE A N 1
ATOM 868 C CA . PHE A 1 107 ? -23.214 7.354 13.434 1.00 86.12 107 PHE A CA 1
ATOM 869 C C . PHE A 1 107 ? -23.305 5.833 13.541 1.00 86.12 107 PHE A C 1
ATOM 871 O O . PHE A 1 107 ? -22.306 5.181 13.846 1.00 86.12 107 PHE A O 1
ATOM 878 N N . ASP A 1 108 ? -24.487 5.275 13.271 1.00 89.88 108 ASP A N 1
ATOM 879 C CA . ASP A 1 108 ? -24.722 3.830 13.231 1.00 89.88 108 ASP A CA 1
ATOM 880 C C . ASP A 1 108 ? -24.614 3.290 11.794 1.00 89.88 108 ASP A C 1
ATOM 882 O O . ASP A 1 108 ? -25.482 3.490 10.942 1.00 89.88 108 ASP A O 1
ATOM 886 N N . TYR A 1 109 ? -23.509 2.600 11.527 1.00 87.81 109 TYR A N 1
ATOM 887 C CA . TYR A 1 109 ? -23.184 1.995 10.238 1.00 87.81 109 TYR A CA 1
ATOM 888 C C . TYR A 1 109 ? -23.930 0.676 10.013 1.00 87.81 109 TYR A C 1
ATOM 890 O O . TYR A 1 109 ? -24.198 0.314 8.866 1.00 87.81 109 TYR A O 1
ATOM 898 N N . CYS A 1 110 ? -24.334 -0.021 11.079 1.00 88.38 110 CYS A N 1
ATOM 899 C CA . CYS A 1 110 ? -25.031 -1.299 10.953 1.00 88.38 110 CYS A CA 1
ATOM 900 C C . CYS A 1 110 ? -26.471 -1.107 10.467 1.00 88.38 110 CYS A C 1
ATOM 902 O O . CYS A 1 110 ? -26.937 -1.883 9.638 1.00 88.38 110 CYS A O 1
ATOM 904 N N . THR A 1 111 ? -27.160 -0.056 10.912 1.00 87.62 111 THR A N 1
ATOM 905 C CA . THR A 1 111 ? -28.517 0.261 10.431 1.00 87.62 111 THR A CA 1
ATOM 906 C C . THR A 1 111 ? -28.521 0.970 9.077 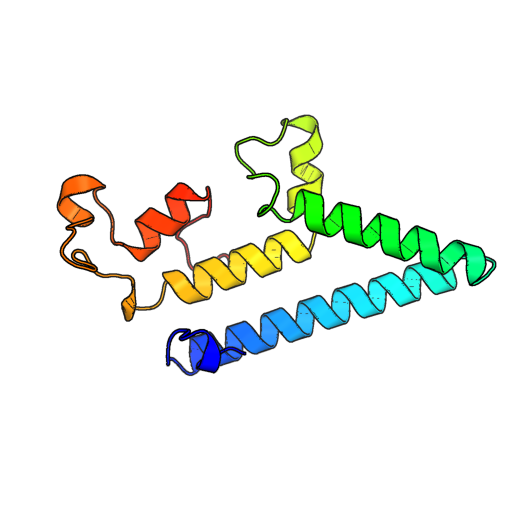1.00 87.62 111 THR A C 1
ATOM 908 O O . THR A 1 111 ? -29.417 0.728 8.273 1.00 87.62 111 THR A O 1
ATOM 911 N N . SER A 1 112 ? -27.514 1.802 8.791 1.00 85.50 112 SER A N 1
ATOM 912 C CA . SER A 1 112 ? -27.427 2.562 7.534 1.00 85.50 112 SER A CA 1
ATOM 913 C C . SER A 1 112 ? -26.849 1.752 6.365 1.00 85.50 112 SER A C 1
ATOM 915 O O . SER A 1 112 ? -27.408 1.744 5.271 1.00 85.50 112 SER A O 1
ATOM 917 N N . GLN A 1 113 ? -25.737 1.044 6.588 1.00 81.94 113 GLN A N 1
ATOM 918 C CA . GLN A 1 113 ? -24.974 0.348 5.540 1.00 81.94 113 GLN A CA 1
ATOM 919 C C . GLN A 1 113 ? -24.944 -1.179 5.712 1.00 81.94 113 GLN A C 1
ATOM 921 O O . GLN A 1 113 ? -24.300 -1.884 4.925 1.00 81.94 113 GLN A O 1
ATOM 926 N N . GLY A 1 114 ? -25.601 -1.714 6.748 1.00 86.25 114 GLY A N 1
ATOM 927 C CA . GLY A 1 114 ? -25.646 -3.154 7.016 1.00 86.25 114 GLY A CA 1
ATOM 928 C C . GLY A 1 114 ? -24.288 -3.768 7.366 1.00 86.25 114 GLY A C 1
ATOM 929 O O . GLY A 1 114 ? -24.127 -4.981 7.258 1.00 86.25 114 GLY A O 1
ATOM 930 N N . ASN A 1 115 ? -23.281 -2.956 7.704 1.00 87.25 115 ASN A N 1
ATOM 931 C CA . ASN A 1 115 ? -21.911 -3.397 7.968 1.00 87.25 115 ASN A CA 1
ATOM 932 C C . ASN A 1 115 ? -21.285 -2.584 9.112 1.00 87.25 115 ASN A C 1
ATOM 934 O O . ASN A 1 115 ? -21.755 -1.505 9.460 1.00 87.25 115 ASN A O 1
ATOM 938 N N . THR A 1 116 ? -20.195 -3.093 9.689 1.00 89.75 116 THR A N 1
ATOM 939 C CA . THR A 1 116 ? -19.377 -2.349 10.661 1.00 89.75 116 THR A CA 1
ATOM 940 C C . THR A 1 116 ? -18.700 -1.146 10.004 1.00 89.75 116 THR A C 1
ATOM 942 O O . THR A 1 116 ? -18.546 -1.103 8.779 1.00 89.75 116 THR A O 1
ATOM 945 N N . PHE A 1 117 ? -18.252 -0.181 10.810 1.00 89.56 117 PHE A N 1
ATOM 946 C CA . PHE A 1 117 ? -17.528 0.996 10.325 1.00 89.56 117 PHE A CA 1
ATOM 947 C C . PHE A 1 117 ? -16.325 0.622 9.441 1.00 89.56 117 PHE A C 1
ATOM 949 O O . PHE A 1 117 ? -16.251 1.048 8.292 1.00 89.56 117 PHE A O 1
ATOM 956 N N . GLY A 1 118 ? -15.421 -0.235 9.926 1.00 88.62 118 GLY A N 1
ATOM 957 C CA . GLY A 1 118 ? -14.219 -0.627 9.184 1.00 88.62 118 GLY A CA 1
ATOM 958 C C . GLY A 1 118 ? -14.528 -1.273 7.830 1.00 88.62 118 GLY A C 1
ATOM 959 O O . GLY A 1 118 ? -13.932 -0.912 6.819 1.00 88.62 118 GLY A O 1
ATOM 960 N N . ASN A 1 119 ? -15.520 -2.166 7.776 1.00 89.31 119 ASN A N 1
ATOM 961 C CA . ASN A 1 119 ? -15.900 -2.842 6.531 1.00 89.31 119 ASN A CA 1
ATOM 962 C C . ASN A 1 119 ? -16.626 -1.913 5.554 1.00 89.31 119 ASN A C 1
ATOM 964 O O . ASN A 1 119 ? -16.474 -2.056 4.343 1.00 89.31 119 ASN A O 1
ATOM 968 N N . SER A 1 120 ? -17.402 -0.968 6.080 1.00 89.31 120 SER A N 1
ATOM 969 C CA . SER A 1 120 ? -18.054 0.087 5.304 1.00 89.31 120 SER A CA 1
ATOM 970 C C . SER A 1 120 ? -17.022 0.972 4.602 1.00 89.31 120 SER A C 1
ATOM 972 O O . SER A 1 120 ? -17.117 1.191 3.396 1.00 89.31 120 SER A O 1
ATOM 974 N N . ILE A 1 121 ? -15.977 1.389 5.327 1.00 89.44 121 ILE A N 1
ATOM 975 C CA . ILE A 1 121 ? -14.874 2.175 4.762 1.00 89.44 121 ILE A CA 1
ATOM 976 C C . ILE A 1 121 ? -14.100 1.371 3.713 1.00 89.44 121 ILE A C 1
ATOM 978 O O . ILE A 1 121 ? -13.882 1.869 2.614 1.00 89.44 121 ILE A O 1
ATOM 982 N N . LEU A 1 122 ? -13.734 0.116 3.995 1.00 89.31 122 LEU A N 1
ATOM 983 C CA . LEU A 1 122 ? -13.029 -0.721 3.014 1.00 89.31 122 LEU A CA 1
ATOM 984 C C . LEU A 1 122 ? -13.832 -0.879 1.714 1.00 89.31 122 LEU A C 1
ATOM 986 O O . LEU A 1 122 ? -13.278 -0.701 0.632 1.00 89.31 122 LEU A O 1
ATOM 990 N N . LYS A 1 123 ? -15.144 -1.131 1.813 1.00 87.56 123 LYS A N 1
ATOM 991 C CA . LYS A 1 123 ? -16.032 -1.233 0.645 1.00 87.56 123 LYS A CA 1
ATOM 992 C C . LYS A 1 123 ? -16.143 0.073 -0.136 1.00 87.56 123 LYS A C 1
ATOM 994 O O . LYS A 1 123 ? -16.202 0.021 -1.358 1.00 87.56 123 LYS A O 1
ATOM 999 N N . GLN A 1 124 ? -16.160 1.220 0.543 1.00 86.31 124 GLN A N 1
ATOM 1000 C CA . GLN A 1 124 ? -16.212 2.527 -0.115 1.00 86.31 124 GLN A CA 1
ATOM 1001 C C . GLN A 1 124 ? -15.003 2.761 -1.032 1.00 86.31 124 GLN A C 1
ATOM 1003 O O . GLN A 1 124 ? -15.146 3.383 -2.078 1.00 86.31 124 GLN A O 1
ATOM 1008 N N . TYR A 1 125 ? -13.834 2.234 -0.663 1.00 83.50 125 TYR A N 1
ATOM 1009 C CA . TYR A 1 125 ? -12.612 2.298 -1.470 1.00 83.50 125 TYR A CA 1
ATOM 1010 C C . TYR A 1 125 ? -12.437 1.095 -2.419 1.00 83.50 125 TYR A C 1
ATOM 1012 O O . TYR A 1 125 ? -11.334 0.859 -2.906 1.00 83.50 125 TYR A O 1
ATOM 1020 N N . GLY A 1 126 ? -13.481 0.287 -2.643 1.00 81.75 126 GLY A N 1
ATOM 1021 C CA . GLY A 1 126 ? -13.416 -0.901 -3.507 1.00 81.75 126 GLY A CA 1
ATOM 1022 C C . GLY A 1 126 ? -12.564 -2.051 -2.942 1.00 81.75 126 GLY A C 1
ATOM 1023 O O . GLY A 1 126 ? -12.326 -3.059 -3.614 1.00 81.75 126 GLY A O 1
ATOM 1024 N N . LEU A 1 127 ? -12.105 -1.947 -1.691 1.00 84.75 127 LEU A N 1
ATOM 1025 C CA . LEU A 1 127 ? -11.243 -2.940 -1.060 1.00 84.75 127 LEU A CA 1
ATOM 1026 C C . LEU A 1 127 ? -12.056 -4.116 -0.512 1.00 84.75 127 LEU A C 1
ATOM 1028 O O . LEU A 1 127 ? -13.181 -3.988 -0.021 1.00 84.75 127 LEU A O 1
ATOM 1032 N N . LYS A 1 128 ? -11.458 -5.309 -0.573 1.00 81.12 128 LYS A N 1
ATOM 1033 C CA . LYS A 1 128 ? -12.038 -6.516 0.023 1.00 81.12 128 LYS A CA 1
ATOM 1034 C C . LYS A 1 128 ? -11.983 -6.417 1.551 1.00 81.12 128 LYS A C 1
ATOM 1036 O O . LYS A 1 128 ? -11.031 -5.893 2.114 1.00 81.12 128 LYS A O 1
ATOM 1041 N N . THR A 1 129 ? -12.989 -6.972 2.224 1.00 77.75 129 THR A N 1
ATOM 1042 C CA . THR A 1 129 ? -13.102 -6.961 3.696 1.00 77.75 129 THR A CA 1
ATOM 1043 C C . THR A 1 129 ? -12.482 -8.191 4.369 1.00 77.75 129 THR A C 1
ATOM 1045 O O . THR A 1 129 ? -12.521 -8.313 5.588 1.00 77.75 129 THR A O 1
ATOM 1048 N N . GLY A 1 130 ? -11.976 -9.152 3.591 1.00 74.81 130 GLY A N 1
ATOM 1049 C CA . GLY A 1 130 ? -11.372 -10.376 4.119 1.00 74.81 130 GLY A CA 1
ATOM 1050 C C . GLY A 1 130 ? -9.921 -10.162 4.552 1.00 74.81 130 GLY A C 1
ATOM 1051 O O . GLY A 1 130 ? -9.158 -9.526 3.831 1.00 74.81 130 GLY A O 1
ATOM 1052 N N . LYS A 1 131 ? -9.527 -10.761 5.683 1.00 74.88 131 LYS A N 1
ATOM 1053 C CA . LYS A 1 131 ? -8.141 -10.744 6.196 1.00 74.88 131 LYS A CA 1
ATOM 1054 C C . LYS A 1 131 ? -7.160 -11.595 5.371 1.00 74.88 131 LYS A C 1
ATOM 1056 O O . LYS A 1 131 ? -5.962 -11.463 5.553 1.00 74.88 131 LYS A O 1
ATOM 1061 N N . GLU A 1 132 ? -7.664 -12.418 4.449 1.00 75.50 132 GLU A N 1
ATOM 1062 C CA . GLU A 1 132 ? -6.892 -13.234 3.487 1.00 75.50 132 GLU A CA 1
ATOM 1063 C C . GLU A 1 132 ? -5.955 -12.398 2.592 1.00 75.50 132 GLU A C 1
ATOM 1065 O O . GLU A 1 132 ? -5.037 -12.925 1.977 1.00 75.50 132 GLU A O 1
ATOM 1070 N N . TRP A 1 133 ? -6.232 -11.097 2.476 1.00 68.12 133 TRP A N 1
ATOM 1071 C CA . TRP A 1 133 ? -5.542 -10.152 1.595 1.00 68.12 133 TRP A CA 1
ATOM 1072 C C . TRP A 1 133 ? -4.522 -9.273 2.343 1.00 68.12 133 TRP A C 1
ATOM 1074 O O . TRP A 1 133 ? -4.148 -8.215 1.831 1.00 68.12 133 TRP A O 1
ATOM 1084 N N . ILE A 1 134 ? -4.146 -9.678 3.564 1.00 71.31 134 ILE A N 1
ATOM 1085 C CA . ILE A 1 134 ? -3.101 -9.063 4.399 1.00 71.31 134 ILE A CA 1
ATOM 1086 C C . ILE A 1 134 ? -1.758 -9.740 4.127 1.00 71.31 134 ILE A C 1
ATOM 1088 O O . ILE A 1 134 ? -1.725 -10.990 4.129 1.00 71.31 134 ILE A O 1
#

Sequence (134 aa):
MYWVTGFTASAGAFLTYLLLLFVINLTFITWFFFLSSVSPNLHVAEPVSLVSVLFYVLFAGFIMSSDDMPGYFIWIYWIDPLSWCIRALAINQYSADEFQKCVYNGFDYCTSQGNTFGNSILKQYGLKTGKEWI

InterPro domains:
  IPR013525 ABC-2 type transporter, transmembrane domain [PF01061] (1-94)

pLDDT: mean 88.98, std 5.44, range [68.12, 96.94]

Foldseek 3Di:
DCVVVPFDPDPVLVVLLVVLVVVVVVVLVVVLVVLVVPDPDPVVSVVVSVVVVVLLVCLLCPVPHLVNDDPVCNVVNVVRSSVLSVLLNLLSRLVDPVQQAQDDPRDGCCVVPVGTRSCVVCVVSVHDNDNVSD